Protein AF-A0A838NL63-F1 (afdb_monomer_lite)

Sequence (61 aa):
MSERVVRIAAGQGFWGDWLEAPVRQVRGGPIDYLMMDYLAEVTMSIMQKQKSRDPRAGYAR

Secondary structure (DSSP, 8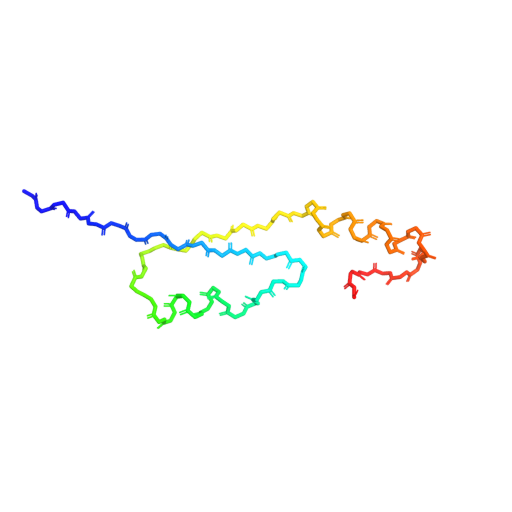-state):
-------EEEEE--TT--TTHHHHHHHHS--SEEEEE--HHHHHHHHHHHHHH-TT--S--

Foldseek 3Di:
DPDDDAAEAEDEDADPDDPCVQVCCVVPPPHPYYHYDYDCVVVVVVVVVVCVVPVPPPHDD

pLDDT: mean 85.82, std 8.8, range [53.59, 95.5]

Structure (mmCIF, N/CA/C/O backbone):
data_AF-A0A838NL63-F1
#
_entry.id   AF-A0A838NL63-F1
#
loop_
_atom_site.group_PDB
_atom_site.id
_atom_site.type_symbol
_atom_site.label_atom_id
_atom_site.label_alt_id
_atom_site.label_comp_id
_atom_site.label_asym_id
_atom_site.label_entity_id
_atom_site.label_seq_id
_atom_site.pdbx_PDB_ins_code
_atom_site.Cartn_x
_atom_site.Cartn_y
_atom_site.Cartn_z
_atom_site.occupancy
_atom_site.B_iso_or_equiv
_atom_site.auth_seq_id
_atom_site.auth_comp_id
_atom_site.auth_asym_id
_atom_site.auth_atom_id
_atom_site.pdbx_PDB_model_num
ATOM 1 N N . MET A 1 1 ? -25.829 6.712 23.059 1.00 53.59 1 MET A N 1
ATOM 2 C CA . MET A 1 1 ? -25.140 5.813 22.109 1.00 53.59 1 MET A CA 1
ATOM 3 C C . MET A 1 1 ? -23.716 6.314 21.986 1.00 53.59 1 MET A C 1
ATOM 5 O O . MET A 1 1 ? -23.554 7.496 21.729 1.00 53.59 1 MET A O 1
ATOM 9 N N . SER A 1 2 ? -22.711 5.490 22.279 1.00 72.69 2 SER A N 1
ATOM 10 C CA . SER A 1 2 ? -21.313 5.878 22.049 1.00 72.69 2 SER A CA 1
ATOM 11 C C . SER A 1 2 ? -21.096 6.002 20.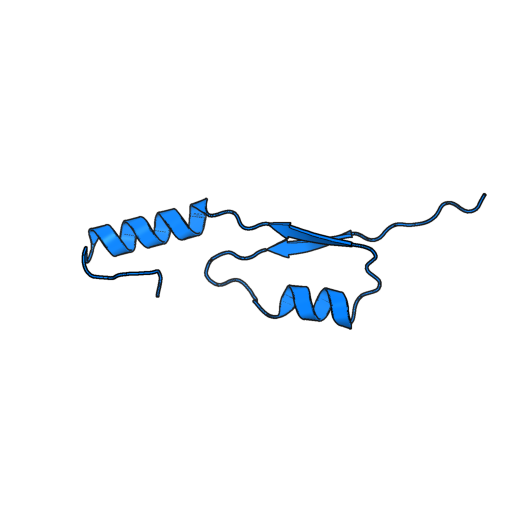540 1.00 72.69 2 SER A C 1
ATOM 13 O O . SER A 1 2 ? -21.480 5.100 19.796 1.00 72.69 2 SER A O 1
ATOM 15 N N . GLU A 1 3 ? -20.543 7.127 20.086 1.00 80.06 3 GLU A N 1
ATOM 16 C CA . GLU A 1 3 ? -20.144 7.285 18.688 1.00 80.06 3 GLU A CA 1
ATOM 17 C C . GLU A 1 3 ? -19.029 6.286 18.371 1.00 80.06 3 GLU A C 1
ATOM 19 O O . GLU A 1 3 ? -17.966 6.284 18.997 1.00 80.06 3 GLU A O 1
ATOM 24 N N . ARG A 1 4 ? -19.289 5.395 17.412 1.00 90.69 4 ARG A N 1
ATOM 25 C CA . ARG A 1 4 ? -18.300 4.427 16.945 1.00 90.69 4 ARG A CA 1
ATOM 26 C C . ARG A 1 4 ? -17.329 5.130 16.000 1.00 90.69 4 ARG A C 1
ATOM 28 O O . ARG A 1 4 ? -17.713 5.516 14.900 1.00 90.69 4 ARG A O 1
ATOM 35 N N . VAL A 1 5 ? -16.065 5.228 16.401 1.00 93.19 5 VAL A N 1
ATOM 36 C CA . VAL A 1 5 ? -14.978 5.663 15.513 1.00 93.19 5 VAL A CA 1
ATOM 37 C C . VAL A 1 5 ? -14.689 4.558 14.495 1.00 93.19 5 VAL A C 1
ATOM 39 O O . VAL A 1 5 ? -14.401 3.428 14.887 1.00 93.19 5 VAL A O 1
ATOM 42 N N . VAL A 1 6 ? -14.754 4.896 13.205 1.00 94.62 6 VAL A N 1
ATOM 43 C CA . VAL A 1 6 ? -14.402 4.011 12.084 1.00 94.62 6 VAL A CA 1
ATOM 44 C C . VAL A 1 6 ? -13.050 4.433 11.520 1.00 94.62 6 VAL A C 1
ATOM 46 O O . VAL A 1 6 ? -12.836 5.611 11.234 1.00 94.62 6 VAL A O 1
ATOM 49 N N . ARG A 1 7 ? -12.135 3.477 11.354 1.00 95.06 7 ARG A N 1
ATOM 50 C CA . ARG A 1 7 ? -10.775 3.709 10.856 1.00 95.06 7 ARG A CA 1
ATOM 51 C C . ARG A 1 7 ? -10.631 3.128 9.456 1.00 95.06 7 ARG A C 1
ATOM 53 O O . ARG A 1 7 ? -10.762 1.921 9.262 1.00 95.06 7 ARG A O 1
ATOM 60 N N . ILE A 1 8 ? -10.359 3.996 8.489 1.00 95.31 8 ILE A N 1
ATOM 61 C CA . ILE A 1 8 ? -10.218 3.629 7.080 1.00 95.31 8 ILE A CA 1
ATOM 62 C C . ILE A 1 8 ? -8.754 3.810 6.682 1.00 95.31 8 ILE A C 1
ATOM 64 O O . ILE A 1 8 ? -8.219 4.914 6.749 1.00 95.31 8 ILE A O 1
ATOM 68 N N . ALA A 1 9 ? -8.118 2.715 6.284 1.00 94.38 9 ALA A N 1
ATOM 69 C CA . ALA A 1 9 ? -6.791 2.694 5.689 1.00 94.38 9 ALA A CA 1
ATOM 70 C C . ALA A 1 9 ? -6.859 2.882 4.174 1.00 94.38 9 ALA A C 1
ATOM 72 O O . ALA A 1 9 ? -7.843 2.507 3.535 1.00 94.38 9 ALA A O 1
ATOM 73 N N . ALA A 1 10 ? -5.771 3.393 3.601 1.00 91.12 10 ALA A N 1
ATOM 74 C CA . ALA A 1 10 ? -5.588 3.512 2.162 1.00 91.12 10 ALA A CA 1
ATOM 75 C C . ALA A 1 10 ? -4.313 2.781 1.732 1.00 91.12 10 ALA A C 1
ATOM 77 O O . ALA A 1 10 ? -3.270 2.874 2.387 1.00 91.12 10 ALA A O 1
ATOM 78 N N . GLY A 1 11 ? -4.414 2.061 0.623 1.00 90.62 11 GLY A N 1
ATOM 79 C CA . GLY A 1 11 ? -3.307 1.476 -0.108 1.00 90.62 11 GLY A CA 1
ATOM 80 C C . GLY A 1 11 ? -3.404 1.845 -1.581 1.00 90.62 11 GLY A C 1
ATOM 81 O O . GLY A 1 11 ? -4.479 2.147 -2.100 1.00 90.62 11 GLY A O 1
ATOM 82 N N . GLN A 1 12 ? -2.259 1.827 -2.244 1.00 86.75 12 GLN A N 1
ATOM 83 C CA . GLN A 1 12 ? -2.119 2.154 -3.653 1.00 86.75 12 GLN A CA 1
ATOM 84 C C . GLN A 1 12 ? -1.267 1.074 -4.325 1.00 86.75 12 GLN A C 1
ATOM 86 O O . GLN A 1 12 ? -0.627 0.258 -3.656 1.00 86.75 12 GLN A O 1
ATOM 91 N N . GLY A 1 13 ? -1.375 0.983 -5.647 1.00 82.62 13 GLY A N 1
ATOM 92 C CA . GLY A 1 13 ? -0.719 -0.065 -6.423 1.00 82.62 13 GLY A CA 1
ATOM 93 C C . GLY A 1 13 ? -0.160 0.438 -7.743 1.00 82.62 13 GLY A C 1
ATOM 94 O O . GLY A 1 13 ? -0.415 -0.155 -8.793 1.00 82.62 13 GLY A O 1
ATOM 95 N N . PHE A 1 14 ? 0.575 1.549 -7.706 1.00 80.6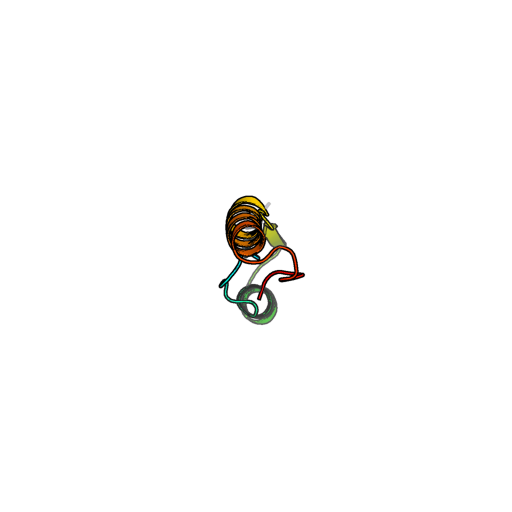2 14 PHE A N 1
ATOM 96 C CA . PHE A 1 14 ? 1.274 2.075 -8.878 1.00 80.62 14 PHE A CA 1
ATOM 97 C C . PHE A 1 14 ? 2.703 1.528 -8.985 1.00 80.62 14 PHE A C 1
ATOM 99 O O . PHE A 1 14 ? 3.249 0.892 -8.082 1.00 80.62 14 PHE A O 1
ATOM 106 N N . TRP A 1 15 ? 3.317 1.767 -10.142 1.00 76.38 15 TRP A N 1
ATOM 107 C CA . TRP A 1 15 ? 4.684 1.348 -10.424 1.00 76.38 15 TRP A CA 1
ATOM 108 C C . TRP A 1 15 ? 5.692 1.929 -9.419 1.00 76.38 15 TRP A C 1
ATOM 110 O O . TRP A 1 15 ? 5.856 3.146 -9.342 1.00 76.38 15 TRP A O 1
ATOM 120 N N . GLY A 1 16 ? 6.417 1.061 -8.707 1.00 78.75 16 GLY A N 1
ATOM 121 C CA . GLY A 1 16 ? 7.414 1.462 -7.706 1.00 78.75 16 GLY A CA 1
ATOM 122 C C . GLY A 1 16 ? 6.855 1.707 -6.301 1.00 78.75 16 GLY A C 1
ATOM 123 O O . GLY A 1 16 ? 7.603 2.160 -5.438 1.00 78.75 16 GLY A O 1
ATOM 124 N N . ASP A 1 17 ? 5.575 1.413 -6.065 1.00 86.31 17 ASP A N 1
ATOM 125 C CA . ASP A 1 17 ? 4.973 1.487 -4.735 1.00 86.31 17 ASP A CA 1
ATOM 126 C C . ASP A 1 17 ? 5.414 0.325 -3.824 1.00 86.31 17 ASP A C 1
ATOM 128 O O . ASP A 1 17 ? 5.932 -0.706 -4.271 1.00 86.31 17 ASP A O 1
ATOM 132 N N . TRP A 1 18 ? 5.188 0.480 -2.521 1.00 88.38 18 TRP A N 1
ATOM 133 C CA . TRP A 1 18 ? 5.518 -0.529 -1.528 1.00 88.38 18 TRP A CA 1
ATOM 134 C C . TRP A 1 18 ? 4.424 -1.598 -1.415 1.00 88.38 18 TRP A C 1
ATOM 136 O O . TRP A 1 18 ? 3.456 -1.464 -0.664 1.00 88.38 18 TRP A O 1
ATOM 146 N N . LEU A 1 19 ? 4.629 -2.712 -2.119 1.00 85.38 19 LEU A N 1
ATOM 147 C CA . LEU A 1 19 ? 3.674 -3.820 -2.222 1.00 85.38 19 LEU A CA 1
ATOM 148 C C . LEU A 1 19 ? 3.233 -4.413 -0.872 1.00 85.38 19 LEU A C 1
ATOM 150 O O . LEU A 1 19 ? 2.083 -4.827 -0.731 1.00 85.38 19 LEU A O 1
ATOM 154 N N . GLU A 1 20 ? 4.105 -4.461 0.140 1.00 91.56 20 GLU A N 1
ATOM 155 C CA . GLU A 1 20 ? 3.753 -5.013 1.453 1.00 91.56 20 GLU A CA 1
ATOM 156 C C . GLU A 1 20 ? 3.056 -4.010 2.386 1.00 91.56 20 GLU A C 1
ATOM 158 O O . GLU A 1 20 ? 2.580 -4.408 3.456 1.00 91.56 20 GLU A O 1
ATOM 163 N N . ALA A 1 21 ? 2.966 -2.726 2.023 1.00 91.06 21 ALA A N 1
ATOM 164 C CA . ALA A 1 21 ? 2.367 -1.706 2.883 1.00 91.06 21 ALA A CA 1
ATOM 165 C C . ALA A 1 21 ? 0.888 -1.992 3.229 1.00 91.06 21 ALA A C 1
ATOM 167 O O . ALA A 1 21 ? 0.558 -1.949 4.420 1.00 91.06 21 ALA A O 1
ATOM 168 N N . PRO A 1 22 ? -0.000 -2.372 2.283 1.00 92.06 22 PRO A N 1
ATOM 169 C CA . PRO A 1 22 ? -1.388 -2.713 2.609 1.00 92.06 22 PRO A CA 1
ATOM 170 C C . PRO A 1 22 ? -1.484 -3.936 3.531 1.00 92.06 22 PRO A C 1
ATOM 172 O O . PRO A 1 22 ? -2.268 -3.955 4.480 1.00 92.06 22 PRO A O 1
ATOM 175 N N . VAL A 1 23 ? -0.620 -4.935 3.318 1.00 92.25 23 VAL A N 1
ATOM 176 C CA . VAL A 1 23 ? -0.549 -6.141 4.159 1.00 92.25 23 VAL A CA 1
ATOM 177 C C . VAL A 1 23 ? -0.159 -5.782 5.592 1.00 92.25 23 VAL A C 1
ATOM 179 O O . VAL A 1 23 ? -0.748 -6.294 6.544 1.00 92.25 23 VAL A O 1
ATOM 182 N N . ARG A 1 24 ? 0.817 -4.885 5.762 1.00 93.25 24 ARG A N 1
ATOM 183 C CA . ARG A 1 24 ? 1.2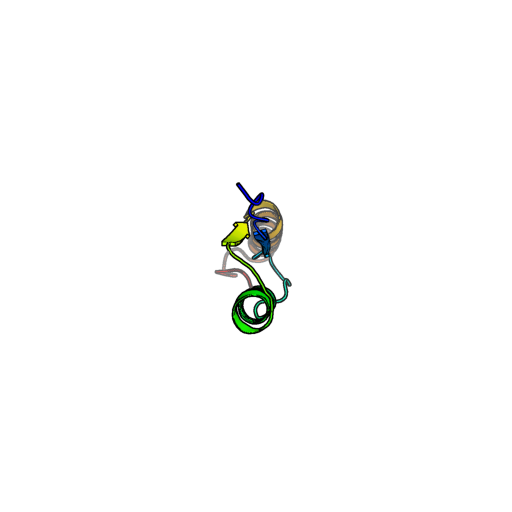32 -4.393 7.081 1.00 93.25 24 ARG A CA 1
ATOM 184 C C . ARG A 1 24 ? 0.129 -3.596 7.771 1.00 93.25 24 ARG A C 1
ATOM 186 O O . ARG A 1 24 ? -0.055 -3.778 8.971 1.00 93.25 24 ARG A O 1
ATOM 193 N N . GLN A 1 25 ? -0.623 -2.775 7.037 1.00 93.25 25 GLN A N 1
ATOM 194 C CA . GLN A 1 25 ? -1.758 -2.038 7.601 1.00 93.25 25 GLN A CA 1
ATOM 195 C C . GLN A 1 25 ? -2.853 -2.981 8.115 1.00 93.25 25 GLN A C 1
ATOM 197 O O . GLN A 1 25 ? -3.308 -2.811 9.242 1.00 93.25 25 GLN A O 1
ATOM 202 N N . VAL A 1 26 ? -3.204 -4.022 7.351 1.00 93.31 26 VAL A N 1
ATOM 203 C CA . VAL A 1 26 ? -4.212 -5.022 7.756 1.00 93.31 26 VAL A CA 1
ATOM 204 C C . VAL A 1 26 ? -3.746 -5.868 8.939 1.00 93.31 26 VAL A C 1
ATOM 206 O O . VAL A 1 26 ? -4.538 -6.186 9.820 1.00 93.31 26 VAL A O 1
ATOM 209 N N . ARG A 1 27 ? -2.468 -6.263 8.970 1.00 95.06 27 ARG A N 1
ATOM 210 C CA . ARG A 1 27 ? -1.947 -7.161 10.014 1.00 95.06 27 ARG A CA 1
ATOM 211 C C . ARG A 1 27 ? -1.549 -6.452 11.308 1.00 95.06 27 ARG A C 1
ATOM 213 O O . ARG A 1 27 ? -1.529 -7.102 12.347 1.00 95.06 27 ARG A O 1
ATOM 220 N N . GLY A 1 28 ? -1.169 -5.175 11.245 1.00 92.19 28 GLY A N 1
ATOM 221 C CA . GLY A 1 28 ? -0.579 -4.452 12.377 1.00 92.19 28 GLY A CA 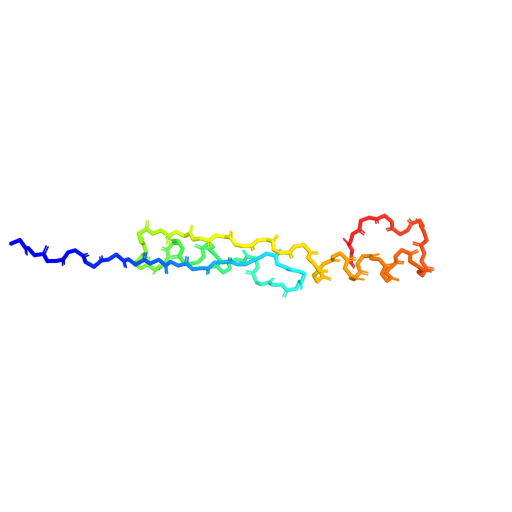1
ATOM 222 C C . GLY A 1 28 ? -1.344 -3.214 12.842 1.00 92.19 28 GLY A C 1
ATOM 223 O O . GLY A 1 28 ? -1.059 -2.714 13.927 1.00 92.19 28 GLY A O 1
ATOM 224 N N . GLY A 1 29 ? -2.282 -2.696 12.046 1.00 87.88 29 GLY A N 1
ATOM 225 C CA . GLY A 1 29 ? -3.021 -1.473 12.355 1.00 87.88 29 GLY A CA 1
ATOM 226 C C . GLY A 1 29 ? -4.436 -1.748 12.874 1.00 87.88 29 GLY A C 1
ATOM 227 O O . GLY A 1 29 ? -5.074 -2.701 12.430 1.00 87.88 29 GLY A O 1
ATOM 228 N N . PRO A 1 30 ? -4.980 -0.902 13.769 1.00 93.12 30 PRO A N 1
ATOM 229 C CA . PRO A 1 30 ? -6.388 -0.965 14.137 1.00 93.12 30 PRO A CA 1
ATOM 230 C C . PRO A 1 30 ? -7.214 -0.351 13.001 1.00 93.12 30 PRO A C 1
ATOM 232 O O . PRO A 1 30 ? -7.570 0.817 13.072 1.00 93.12 30 PRO A O 1
ATOM 235 N N . ILE A 1 31 ? -7.471 -1.081 11.921 1.00 94.94 31 ILE A N 1
ATOM 236 C CA . ILE A 1 31 ? -8.261 -0.578 10.787 1.00 94.94 31 ILE A CA 1
ATOM 237 C C . ILE A 1 31 ? -9.547 -1.391 10.654 1.00 94.94 31 ILE A C 1
ATOM 239 O O . ILE A 1 31 ? -9.540 -2.605 10.839 1.00 94.94 31 ILE A O 1
ATOM 243 N N . ASP A 1 32 ? -10.653 -0.716 10.356 1.00 94.75 32 ASP A N 1
ATOM 244 C CA . ASP A 1 32 ? -11.939 -1.364 10.083 1.00 94.75 32 ASP A CA 1
ATOM 245 C C . ASP A 1 32 ? -12.078 -1.681 8.588 1.00 94.75 32 ASP A C 1
ATOM 247 O O . ASP A 1 32 ? -12.657 -2.698 8.212 1.00 94.75 32 ASP A O 1
ATOM 251 N N . TYR A 1 33 ? -11.525 -0.816 7.733 1.00 95.50 33 TYR A N 1
ATOM 252 C CA . TYR A 1 33 ? -11.592 -0.943 6.281 1.00 95.50 33 TYR A CA 1
ATOM 253 C C . TYR A 1 33 ? -10.250 -0.606 5.643 1.00 95.50 33 TYR A C 1
ATOM 255 O O . TYR A 1 33 ? -9.554 0.302 6.095 1.00 95.50 33 TYR A O 1
ATOM 263 N N . LEU A 1 34 ? -9.923 -1.305 4.557 1.00 94.50 34 LEU A N 1
ATOM 264 C CA . LEU A 1 34 ? -8.826 -0.965 3.660 1.00 94.50 34 LEU A CA 1
ATOM 265 C C . LEU A 1 34 ? -9.411 -0.594 2.297 1.00 94.50 34 LEU A C 1
ATOM 267 O O . LEU A 1 34 ? -10.093 -1.403 1.670 1.00 94.50 34 LEU A O 1
ATOM 271 N N . MET A 1 35 ? -9.116 0.617 1.843 1.00 93.62 35 MET A N 1
ATOM 272 C CA . MET A 1 35 ? -9.374 1.071 0.484 1.00 93.62 35 MET A CA 1
ATOM 273 C C . MET A 1 35 ? -8.118 0.855 -0.362 1.00 93.62 35 MET A C 1
ATOM 275 O O . MET A 1 35 ? -7.011 1.136 0.096 1.00 93.62 35 MET A O 1
ATOM 279 N N . MET A 1 36 ? -8.297 0.344 -1.580 1.00 91.19 36 MET A N 1
ATOM 280 C CA . MET A 1 36 ? -7.224 0.163 -2.554 1.00 91.19 36 MET A CA 1
ATOM 281 C C . MET A 1 36 ? -7.519 0.983 -3.802 1.00 91.19 36 MET A C 1
ATOM 283 O O . MET A 1 36 ? -8.558 0.779 -4.431 1.00 91.19 36 MET A O 1
ATOM 287 N N . ASP A 1 37 ? -6.582 1.850 -4.174 1.00 86.44 37 ASP A N 1
ATOM 288 C CA . ASP A 1 37 ? -6.606 2.567 -5.445 1.00 86.44 37 ASP A CA 1
ATOM 289 C C . ASP A 1 37 ? -5.536 2.014 -6.398 1.00 86.44 37 ASP A C 1
ATOM 291 O O . ASP A 1 37 ? -4.368 1.836 -6.044 1.00 86.44 37 ASP A O 1
ATOM 295 N N . TYR A 1 38 ? -5.950 1.733 -7.626 1.00 75.81 38 TYR A N 1
ATOM 296 C CA . TYR A 1 38 ? -5.089 1.276 -8.709 1.00 75.81 38 TYR A CA 1
ATOM 297 C C . TYR A 1 38 ? -5.256 2.216 -9.897 1.00 75.81 38 TYR A C 1
ATOM 299 O O . TYR A 1 38 ? -5.848 1.870 -10.924 1.00 75.81 38 TYR A O 1
ATOM 307 N N . LEU A 1 39 ? -4.715 3.427 -9.763 1.00 72.81 39 LEU A N 1
ATOM 308 C CA . LEU A 1 39 ? -4.699 4.376 -10.863 1.00 72.81 39 LEU A CA 1
ATOM 309 C C . LEU A 1 39 ? -3.696 3.923 -11.930 1.00 72.81 39 LEU A C 1
ATOM 311 O O . LEU A 1 39 ? -2.477 3.963 -11.751 1.00 72.81 39 LEU A O 1
ATOM 315 N N . ALA A 1 40 ? -4.224 3.511 -13.078 1.00 73.06 40 ALA A N 1
ATOM 316 C CA . ALA A 1 40 ? -3.412 3.032 -14.187 1.00 73.06 40 ALA A CA 1
ATOM 317 C C . ALA A 1 40 ? -2.637 4.153 -14.903 1.00 73.06 40 ALA A C 1
ATOM 319 O O . ALA A 1 40 ? -1.716 3.845 -15.646 1.00 73.06 40 ALA A O 1
ATOM 320 N N . GLU A 1 41 ? -2.968 5.432 -14.714 1.00 78.31 41 GLU A N 1
ATOM 321 C CA . GLU A 1 41 ? -2.465 6.538 -15.546 1.00 78.31 41 GLU A CA 1
ATOM 322 C C . GLU A 1 41 ? -0.932 6.653 -15.561 1.00 78.31 41 GLU A C 1
ATOM 324 O O . GLU A 1 41 ? -0.313 6.645 -16.630 1.00 78.31 41 GLU A O 1
ATOM 329 N N . VAL A 1 42 ? -0.299 6.671 -14.384 1.00 77.88 42 VAL A N 1
ATOM 330 C CA . VAL A 1 42 ? 1.167 6.756 -14.271 1.00 77.88 42 VAL A CA 1
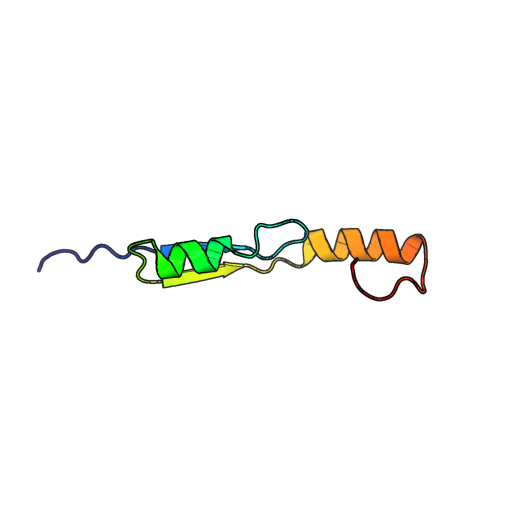ATOM 331 C C . VAL A 1 42 ? 1.819 5.517 -14.885 1.00 77.88 42 VAL A C 1
ATOM 333 O O . VAL A 1 42 ? 2.707 5.637 -15.732 1.00 77.88 42 VAL A O 1
ATOM 336 N N . THR A 1 43 ? 1.326 4.327 -14.540 1.00 78.31 43 THR A N 1
ATOM 337 C CA . THR A 1 43 ? 1.821 3.049 -15.071 1.00 78.31 43 THR A CA 1
ATOM 338 C C . THR A 1 43 ? 1.678 2.976 -16.596 1.00 78.31 43 THR A C 1
ATOM 340 O O . THR A 1 43 ? 2.628 2.621 -17.293 1.00 78.31 43 THR A O 1
ATOM 343 N N . MET A 1 44 ? 0.532 3.381 -17.142 1.00 82.81 44 MET A N 1
ATOM 344 C CA . MET A 1 44 ? 0.244 3.377 -18.577 1.00 82.81 44 MET A CA 1
ATOM 345 C C . MET A 1 44 ? 1.109 4.385 -19.332 1.00 82.81 44 MET A C 1
ATOM 347 O O . MET A 1 44 ? 1.589 4.069 -20.418 1.00 82.81 44 MET A O 1
ATOM 351 N N . SER A 1 45 ? 1.377 5.563 -18.758 1.00 85.25 45 SER A N 1
ATOM 352 C CA . SER A 1 45 ? 2.293 6.541 -19.359 1.00 85.25 45 SER A CA 1
ATOM 353 C C . SER A 1 45 ? 3.724 5.988 -19.477 1.00 85.25 45 SER A C 1
ATOM 355 O O . SER A 1 45 ? 4.374 6.140 -20.518 1.00 85.25 45 SER A O 1
ATOM 357 N N . ILE A 1 46 ? 4.191 5.256 -18.457 1.00 83.62 46 ILE A N 1
ATOM 358 C CA . ILE A 1 46 ? 5.496 4.582 -18.455 1.00 83.62 46 ILE A CA 1
ATOM 359 C C . ILE A 1 46 ? 5.508 3.461 -19.495 1.00 83.62 46 ILE A C 1
ATOM 361 O O . ILE A 1 46 ? 6.426 3.402 -20.315 1.00 83.62 46 ILE A O 1
ATOM 365 N N . MET A 1 47 ? 4.481 2.610 -19.518 1.00 84.31 47 MET A N 1
ATOM 366 C CA . MET A 1 47 ? 4.353 1.528 -20.498 1.00 84.31 47 MET A CA 1
ATOM 367 C C . MET A 1 47 ? 4.310 2.053 -21.930 1.00 84.31 47 MET A C 1
ATOM 369 O O . MET A 1 47 ? 4.966 1.496 -22.807 1.00 84.31 47 MET A O 1
ATOM 373 N N . GLN A 1 48 ? 3.600 3.154 -22.172 1.00 88.19 48 GLN A N 1
ATOM 374 C CA . GLN A 1 48 ? 3.556 3.785 -23.484 1.00 88.19 48 GLN A CA 1
ATOM 375 C C . GLN A 1 48 ? 4.943 4.289 -23.896 1.00 88.19 48 GLN A C 1
ATOM 377 O O . GLN A 1 48 ? 5.369 4.059 -25.027 1.00 88.19 48 GLN A O 1
ATOM 382 N N . LYS A 1 49 ? 5.697 4.904 -22.977 1.00 88.31 49 LYS A N 1
ATOM 383 C CA . LYS A 1 49 ? 7.082 5.323 -23.236 1.00 88.31 49 LYS A CA 1
ATOM 384 C C . LYS A 1 49 ? 8.012 4.132 -23.500 1.00 88.31 49 LYS A C 1
ATOM 386 O O . LYS A 1 49 ? 8.872 4.227 -24.375 1.00 88.31 49 LYS A O 1
ATOM 391 N N . GLN A 1 50 ? 7.845 3.018 -22.782 1.00 88.62 50 GLN A N 1
ATOM 392 C CA . GLN A 1 50 ? 8.591 1.779 -23.039 1.00 88.62 50 GLN A CA 1
ATOM 393 C C . GLN A 1 50 ? 8.245 1.195 -24.418 1.00 88.62 50 GLN A C 1
ATOM 395 O O . GLN A 1 50 ? 9.153 0.892 -25.190 1.00 88.62 50 GLN A O 1
ATOM 400 N N . LYS A 1 51 ? 6.957 1.136 -24.775 1.00 89.19 51 LYS A N 1
ATOM 401 C CA . LYS A 1 51 ? 6.473 0.650 -26.075 1.00 89.19 51 LYS A CA 1
ATOM 402 C C . LYS A 1 51 ? 6.978 1.491 -27.246 1.00 89.19 51 LYS A C 1
ATOM 404 O O . LYS A 1 51 ? 7.330 0.938 -28.282 1.00 89.19 51 LYS A O 1
ATOM 409 N N . SER A 1 52 ? 7.055 2.812 -27.082 1.00 90.19 52 SER A N 1
ATOM 410 C CA . SER A 1 52 ? 7.638 3.697 -28.098 1.00 90.19 52 SER A CA 1
ATOM 411 C C . SER A 1 52 ? 9.133 3.443 -28.325 1.00 90.19 52 SER A C 1
ATOM 413 O O . SER A 1 52 ? 9.628 3.716 -29.413 1.00 90.19 52 SER A O 1
ATOM 415 N N . ARG A 1 53 ? 9.862 2.939 -27.317 1.00 90.12 53 ARG A N 1
ATOM 416 C CA . ARG A 1 53 ? 11.289 2.589 -27.436 1.00 90.12 53 ARG A CA 1
ATOM 417 C C . ARG A 1 53 ? 11.499 1.196 -28.026 1.00 90.12 53 ARG A C 1
ATOM 419 O O . ARG A 1 53 ? 12.378 1.030 -28.862 1.00 90.12 53 ARG A O 1
ATOM 426 N N . ASP A 1 54 ? 10.719 0.212 -27.587 1.00 90.31 54 ASP A N 1
ATOM 427 C CA . ASP A 1 54 ? 10.716 -1.140 -28.146 1.00 90.31 54 ASP A CA 1
ATOM 428 C C . ASP A 1 54 ? 9.280 -1.689 -28.184 1.00 90.31 54 ASP A C 1
ATOM 430 O O . ASP A 1 54 ? 8.726 -2.068 -27.147 1.00 90.31 54 ASP A O 1
ATOM 434 N N . PRO A 1 55 ? 8.666 -1.789 -29.376 1.00 87.94 55 PRO A N 1
ATOM 435 C CA . PRO A 1 55 ? 7.321 -2.337 -29.527 1.00 87.94 55 PRO A CA 1
ATOM 436 C C . PRO A 1 55 ? 7.194 -3.799 -29.082 1.00 87.94 55 PRO A C 1
ATOM 438 O O . PRO A 1 55 ? 6.086 -4.259 -28.811 1.00 87.94 55 PRO A O 1
ATOM 441 N N . ARG A 1 56 ? 8.309 -4.536 -29.001 1.00 89.69 56 ARG A N 1
ATOM 442 C CA . ARG A 1 56 ? 8.359 -5.933 -28.550 1.00 89.69 56 ARG A CA 1
ATOM 443 C C . ARG A 1 56 ? 8.637 -6.048 -27.051 1.00 89.69 56 ARG A C 1
ATOM 445 O O . ARG A 1 56 ? 8.800 -7.159 -26.553 1.00 89.69 56 ARG A O 1
ATOM 452 N N . ALA A 1 57 ? 8.671 -4.928 -26.321 1.00 81.81 57 ALA A N 1
ATOM 453 C CA . ALA A 1 57 ? 9.032 -4.917 -24.910 1.00 81.81 57 ALA A CA 1
ATOM 454 C C . ALA A 1 57 ? 8.072 -5.722 -24.009 1.00 81.81 57 ALA A C 1
ATOM 456 O O . ALA A 1 57 ? 8.487 -6.139 -22.927 1.00 81.81 57 ALA A O 1
ATOM 457 N N . GLY A 1 58 ? 6.842 -5.996 -24.451 1.00 74.56 58 GLY A N 1
ATOM 458 C CA . GLY A 1 58 ? 5.857 -6.758 -23.680 1.00 74.56 58 GLY A CA 1
ATOM 459 C C . GLY A 1 58 ? 5.227 -5.929 -22.555 1.00 74.56 58 GLY A C 1
ATOM 460 O O . GLY A 1 58 ? 4.882 -4.767 -22.763 1.00 74.56 58 GLY A O 1
ATOM 461 N N . TYR A 1 59 ? 5.036 -6.538 -21.382 1.00 70.00 59 TYR A N 1
ATOM 462 C CA . TYR A 1 59 ? 4.471 -5.879 -20.197 1.00 70.00 59 TYR A CA 1
ATOM 463 C C . TYR A 1 59 ? 5.498 -4.995 -19.480 1.00 70.00 59 TYR A C 1
ATOM 465 O O . TYR A 1 59 ? 6.689 -5.054 -19.775 1.00 70.00 59 TYR A O 1
ATOM 473 N N . ALA A 1 60 ? 5.022 -4.175 -18.540 1.00 67.81 60 ALA A N 1
ATOM 474 C CA . ALA A 1 60 ? 5.870 -3.309 -17.729 1.00 67.81 60 ALA A CA 1
ATOM 475 C C . ALA A 1 60 ? 6.932 -4.127 -16.961 1.00 67.81 60 ALA A C 1
ATOM 477 O O . ALA A 1 60 ? 6.595 -5.114 -16.305 1.00 67.81 60 ALA A O 1
ATOM 478 N N . ARG A 1 61 ? 8.200 -3.715 -17.070 1.00 63.88 61 ARG A N 1
ATOM 479 C CA . ARG A 1 61 ? 9.388 -4.275 -16.398 1.00 63.88 61 ARG A CA 1
ATOM 480 C C . ARG A 1 61 ? 10.288 -3.158 -15.884 1.00 63.88 61 ARG A C 1
ATOM 482 O O . ARG A 1 61 ? 10.222 -2.044 -16.464 1.00 63.88 61 ARG A O 1
#

Radius of gyration: 17.34 Å; chains: 1; bounding box: 36×14×52 Å